Protein AF-A0A3M1BXE5-F1 (afdb_monomer_lite)

pLDDT: mean 77.47, std 13.31, range [38.62, 96.5]

Structure (mmCIF, N/CA/C/O backbone):
data_AF-A0A3M1BXE5-F1
#
_entry.id   AF-A0A3M1BXE5-F1
#
loop_
_atom_site.group_PDB
_atom_site.id
_atom_site.type_symbol
_atom_site.label_atom_id
_atom_site.label_alt_id
_atom_site.label_comp_id
_atom_site.label_asym_id
_atom_site.label_entity_id
_atom_site.label_seq_id
_atom_site.pdbx_PDB_ins_code
_atom_site.Cartn_x
_atom_site.Cartn_y
_atom_site.Cartn_z
_atom_site.occupancy
_atom_site.B_iso_or_equiv
_atom_site.auth_seq_id
_atom_site.auth_comp_id
_atom_site.auth_asym_id
_atom_site.auth_atom_id
_atom_site.pdbx_PDB_model_num
ATOM 1 N N . ASP A 1 1 ? -29.514 -6.311 46.540 1.00 38.62 1 ASP A N 1
ATOM 2 C CA . ASP A 1 1 ? -29.554 -7.140 47.756 1.00 38.62 1 ASP A CA 1
ATOM 3 C C . ASP A 1 1 ? -30.967 -7.609 48.001 1.00 38.62 1 ASP A C 1
ATOM 5 O O . ASP A 1 1 ? -31.861 -6.779 48.062 1.00 38.62 1 ASP A O 1
ATOM 9 N N . ILE A 1 2 ? -31.183 -8.923 48.039 1.00 48.19 2 ILE A N 1
ATOM 10 C CA . ILE A 1 2 ? -32.503 -9.509 48.293 1.00 48.19 2 ILE A CA 1
ATOM 11 C C . ILE A 1 2 ? -32.442 -10.139 49.680 1.00 48.19 2 ILE A C 1
ATOM 13 O O . ILE A 1 2 ? -31.689 -11.086 49.901 1.00 48.19 2 ILE A O 1
ATOM 17 N N . THR A 1 3 ? -33.202 -9.592 50.623 1.00 49.69 3 THR A N 1
ATOM 18 C CA . THR A 1 3 ? -33.371 -10.164 51.958 1.00 49.69 3 THR A CA 1
ATOM 19 C C . THR A 1 3 ? -34.705 -10.901 52.015 1.00 49.69 3 THR A C 1
ATOM 21 O O . THR A 1 3 ? -35.774 -10.320 51.823 1.00 49.69 3 THR A O 1
ATOM 24 N N . PHE A 1 4 ? -34.643 -12.211 52.248 1.00 56.62 4 PHE A N 1
ATOM 25 C CA . PHE A 1 4 ? -35.831 -13.046 52.405 1.00 56.62 4 PHE A CA 1
ATOM 26 C C . PHE A 1 4 ? -36.226 -13.122 53.888 1.00 56.62 4 PHE A C 1
ATOM 28 O O . PHE A 1 4 ? -35.345 -13.313 54.735 1.00 56.62 4 PHE A O 1
ATOM 35 N N . PRO A 1 5 ? -37.519 -12.992 54.233 1.00 57.44 5 PRO A N 1
ATOM 36 C CA . PRO A 1 5 ? -37.981 -13.224 55.596 1.00 57.44 5 PRO A CA 1
ATOM 37 C C . PRO A 1 5 ? -37.775 -14.695 55.983 1.00 57.44 5 PRO A C 1
ATOM 39 O O . PRO A 1 5 ? -37.997 -15.605 55.183 1.00 57.44 5 PRO A O 1
ATOM 42 N N . GLN A 1 6 ? -37.334 -14.942 57.219 1.00 59.75 6 GLN A N 1
ATOM 43 C CA . GLN A 1 6 ? -37.158 -16.304 57.724 1.00 59.75 6 GLN A CA 1
ATOM 44 C C . GLN A 1 6 ? -38.520 -16.919 58.070 1.00 59.75 6 GLN A C 1
ATOM 46 O O . GLN A 1 6 ? -39.334 -16.297 58.753 1.00 59.75 6 GLN A O 1
ATOM 51 N N . LEU A 1 7 ? -38.761 -18.150 57.610 1.00 63.16 7 LEU A N 1
ATOM 52 C CA . LEU A 1 7 ? -39.963 -18.913 57.952 1.00 63.16 7 LEU A CA 1
ATOM 53 C C . LEU A 1 7 ? -40.029 -19.135 59.469 1.00 63.16 7 LEU A C 1
ATOM 55 O O . LEU A 1 7 ? -39.045 -19.526 60.088 1.00 63.16 7 LEU A O 1
ATOM 59 N N . GLN A 1 8 ? -41.192 -18.926 60.084 1.00 61.81 8 GLN A N 1
ATOM 60 C CA . GLN A 1 8 ? -41.361 -19.227 61.508 1.00 61.81 8 GLN A CA 1
ATOM 61 C C . GLN A 1 8 ? -41.299 -20.748 61.739 1.00 61.81 8 GLN A C 1
ATOM 63 O O . GLN A 1 8 ? -41.830 -21.532 60.948 1.00 61.81 8 GLN A O 1
ATOM 68 N N . ARG A 1 9 ? -40.622 -21.179 62.811 1.00 57.25 9 ARG A N 1
ATOM 69 C CA . ARG A 1 9 ? -40.543 -22.599 63.195 1.00 57.25 9 ARG A CA 1
ATOM 70 C C . ARG A 1 9 ? -41.897 -23.095 63.683 1.00 57.25 9 ARG A C 1
ATOM 72 O O . ARG A 1 9 ? -42.518 -22.446 64.522 1.00 57.25 9 ARG A O 1
ATOM 79 N N . SER A 1 10 ? -42.322 -24.262 63.202 1.00 58.94 10 SER A N 1
ATOM 80 C CA . SER A 1 10 ? -43.494 -24.936 63.759 1.00 58.94 10 SER A CA 1
ATOM 81 C C . SER A 1 10 ? -43.138 -25.554 65.123 1.00 58.94 10 SER A C 1
ATOM 83 O O . SER A 1 10 ? -42.015 -26.043 65.275 1.00 58.94 10 SER A O 1
ATOM 85 N N . PRO A 1 11 ? -44.048 -25.576 66.118 1.00 56.00 11 PRO A N 1
ATOM 86 C CA . PRO A 1 11 ? -43.753 -26.053 67.477 1.00 56.00 11 PRO A CA 1
ATOM 87 C C . PRO A 1 11 ? -43.321 -27.526 67.593 1.00 56.00 11 PRO A C 1
ATOM 89 O O . PRO A 1 11 ? -42.845 -27.928 68.650 1.00 56.00 11 PRO A O 1
ATOM 92 N N . SER A 1 12 ? -43.502 -28.337 66.546 1.00 59.59 12 SER A N 1
ATOM 93 C CA . SER A 1 12 ? -43.270 -29.790 66.553 1.00 59.59 12 SER A CA 1
ATOM 94 C C . SER A 1 12 ? -42.260 -30.271 65.502 1.00 59.59 12 SER A C 1
ATOM 96 O O . SER A 1 12 ? -42.309 -31.431 65.107 1.00 59.59 12 SER A O 1
ATOM 98 N N . GLU A 1 13 ? -41.396 -29.391 64.999 1.00 58.81 13 GLU A N 1
ATOM 99 C CA . GLU A 1 13 ? -40.484 -29.688 63.888 1.00 58.81 13 GLU A CA 1
ATOM 100 C C . GLU A 1 13 ? -39.034 -29.824 64.365 1.00 58.81 13 GLU A C 1
ATOM 102 O O . GLU A 1 13 ? -38.542 -29.019 65.162 1.00 58.81 13 GLU A O 1
ATOM 107 N N . THR A 1 14 ? -38.338 -30.845 63.867 1.00 68.25 14 THR A N 1
ATOM 108 C CA . THR A 1 14 ? -36.921 -31.065 64.170 1.00 68.25 14 THR A CA 1
ATOM 109 C C . THR A 1 14 ? -36.062 -30.057 63.397 1.00 68.25 14 THR A C 1
ATOM 111 O O . THR A 1 14 ? -36.411 -29.645 62.293 1.00 68.25 14 THR A O 1
ATOM 114 N N . GLU A 1 15 ? -34.894 -29.685 63.929 1.00 63.69 15 GLU A N 1
ATOM 115 C CA . GLU A 1 15 ? -33.960 -28.736 63.290 1.00 63.69 15 GLU A CA 1
ATOM 116 C C . GLU A 1 15 ? -33.666 -29.068 61.812 1.00 63.69 15 GLU A C 1
ATOM 118 O O . GLU A 1 15 ? -33.583 -28.172 60.974 1.00 63.69 15 GLU A O 1
ATOM 123 N N . ALA A 1 16 ? -33.551 -30.359 61.484 1.00 67.56 16 ALA A N 1
ATOM 124 C CA . ALA A 1 16 ? -33.292 -30.835 60.127 1.00 67.56 16 ALA A CA 1
ATOM 125 C C . ALA A 1 16 ? -34.489 -30.637 59.176 1.00 67.56 16 ALA A C 1
ATOM 127 O O . ALA A 1 16 ? -34.307 -30.186 58.047 1.00 67.56 16 ALA A O 1
ATOM 128 N N . GLU A 1 17 ? -35.711 -30.904 59.643 1.00 70.25 17 GLU A N 1
ATOM 129 C CA . GLU A 1 17 ? -36.947 -30.761 58.856 1.00 70.25 17 GLU A CA 1
ATOM 130 C C . GLU A 1 17 ? -37.223 -29.287 58.525 1.00 70.25 17 GLU A C 1
ATOM 132 O O . GLU A 1 17 ? -37.559 -28.944 57.389 1.00 70.25 17 GLU A O 1
ATOM 137 N N . TYR A 1 18 ? -36.944 -28.396 59.481 1.00 66.44 18 TYR A N 1
ATOM 138 C CA . TYR A 1 18 ? -37.031 -26.952 59.283 1.00 66.44 18 TYR A CA 1
ATOM 139 C C . TYR A 1 18 ? -36.067 -26.454 58.194 1.00 66.44 18 TYR A C 1
ATOM 141 O O . TYR A 1 18 ? -36.447 -25.641 57.346 1.00 66.44 18 TYR A O 1
ATOM 149 N N . GLN A 1 19 ? -34.824 -26.947 58.184 1.00 71.50 19 GLN A N 1
ATOM 150 C CA . GLN A 1 19 ? -33.834 -26.560 57.175 1.00 71.50 19 GLN A CA 1
ATOM 151 C C . GLN A 1 19 ? -34.195 -27.076 55.780 1.00 71.50 19 GLN A C 1
ATOM 153 O O . GLN A 1 19 ? -33.999 -26.359 54.796 1.00 71.50 19 GLN A O 1
ATOM 158 N N . GLU A 1 20 ? -34.751 -28.283 55.673 1.00 77.25 20 GLU A N 1
ATOM 159 C CA . GLU A 1 20 ? -35.237 -28.808 54.396 1.00 77.25 20 GLU A CA 1
ATOM 160 C C . GLU A 1 20 ? -36.439 -28.022 53.870 1.00 77.25 20 GLU A C 1
ATOM 162 O O . GLU A 1 20 ? -36.460 -27.669 52.687 1.00 77.25 20 GLU A O 1
ATOM 167 N N . ARG A 1 21 ? -37.40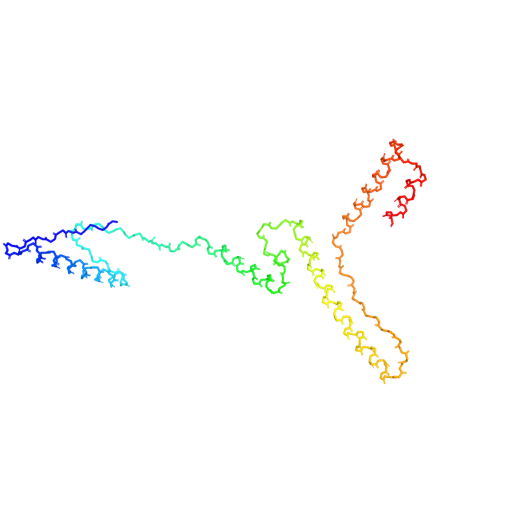3 -27.667 54.733 1.00 75.31 21 ARG A N 1
ATOM 168 C CA . ARG A 1 21 ? -38.543 -26.827 54.337 1.00 75.31 21 ARG A CA 1
ATOM 169 C C . ARG A 1 21 ? -38.094 -25.439 53.897 1.00 75.31 21 ARG A C 1
ATOM 171 O O . ARG A 1 21 ? -38.568 -24.942 52.880 1.00 75.31 21 ARG A O 1
ATOM 178 N N . ALA A 1 22 ? -37.161 -24.830 54.626 1.00 72.25 22 ALA A N 1
ATOM 179 C CA . ALA A 1 22 ? -36.620 -23.525 54.267 1.00 72.25 22 ALA A CA 1
ATOM 180 C C . ALA A 1 22 ? -35.880 -23.557 52.923 1.00 72.25 22 ALA A C 1
ATOM 182 O O . ALA A 1 22 ? -36.054 -22.653 52.109 1.00 72.25 22 ALA A O 1
ATOM 183 N N . ARG A 1 23 ? -35.106 -24.616 52.649 1.00 76.12 23 ARG A N 1
ATOM 184 C CA . ARG A 1 23 ? -34.431 -24.790 51.353 1.00 76.12 23 ARG A CA 1
ATOM 185 C C . ARG A 1 23 ? -35.414 -24.987 50.205 1.00 76.12 23 ARG A C 1
ATOM 187 O O . ARG A 1 23 ? -35.229 -24.356 49.170 1.00 76.12 23 ARG A O 1
ATOM 194 N N . LYS A 1 24 ? -36.448 -25.813 50.389 1.00 79.31 24 LYS A N 1
ATOM 195 C CA . LYS A 1 24 ? -37.495 -26.014 49.374 1.00 79.31 24 LYS A CA 1
ATOM 196 C C . LYS A 1 24 ? -38.246 -24.719 49.083 1.00 79.31 24 LYS A C 1
ATOM 198 O O . LYS A 1 24 ? -38.324 -24.318 47.935 1.00 79.31 24 LYS A O 1
ATOM 203 N N . PHE A 1 25 ? -38.659 -23.995 50.121 1.00 76.06 25 PHE A N 1
ATOM 204 C CA . PHE A 1 25 ? -39.326 -22.704 49.965 1.00 76.06 25 PHE A CA 1
ATOM 205 C C . PHE A 1 25 ? -38.469 -21.674 49.212 1.00 76.06 25 PHE A C 1
ATOM 207 O O . PHE A 1 25 ? -38.981 -20.959 48.355 1.00 76.06 25 PHE A O 1
ATOM 214 N N . LEU A 1 26 ? -37.161 -21.610 49.490 1.00 75.69 26 LEU A N 1
ATOM 215 C CA . LEU A 1 26 ? -36.244 -20.731 48.757 1.00 75.69 26 LEU A CA 1
ATOM 216 C C . LEU A 1 26 ? -36.072 -21.152 47.291 1.00 75.69 26 LEU A C 1
ATOM 218 O O . LEU A 1 26 ? -35.970 -20.281 46.432 1.00 75.69 26 LEU A O 1
ATOM 222 N N . GLN A 1 27 ? -36.042 -22.456 47.000 1.00 78.69 27 GLN A N 1
ATOM 223 C CA . GLN A 1 27 ? -35.976 -22.967 45.627 1.00 78.69 27 GLN A CA 1
ATOM 224 C C . GLN A 1 27 ? -37.254 -22.660 44.847 1.00 78.69 27 GLN A C 1
ATOM 226 O O . GLN A 1 27 ? -37.162 -22.115 43.749 1.00 78.69 27 GLN A O 1
ATOM 231 N N . ASP A 1 28 ? -38.418 -22.925 45.439 1.00 79.19 28 ASP A N 1
ATOM 232 C CA . ASP A 1 28 ? -39.721 -22.655 44.827 1.00 79.19 28 ASP A CA 1
ATOM 233 C C . ASP A 1 28 ? -39.890 -21.149 44.575 1.00 79.19 28 ASP A C 1
ATOM 235 O O . ASP A 1 28 ? -40.204 -20.728 43.466 1.00 79.19 28 ASP A O 1
ATOM 239 N N . THR A 1 29 ? -39.534 -20.313 45.558 1.00 72.19 29 THR A N 1
ATOM 240 C CA . THR A 1 29 ? -39.573 -18.849 45.414 1.00 72.19 29 THR A CA 1
ATOM 241 C C . THR A 1 29 ? -38.598 -18.353 44.341 1.00 72.19 29 THR A C 1
ATOM 243 O O . THR A 1 29 ? -38.924 -17.445 43.580 1.00 72.19 29 THR A O 1
ATOM 246 N N . ALA A 1 30 ? -37.392 -18.925 44.248 1.00 71.94 30 ALA A N 1
ATOM 247 C CA . ALA A 1 30 ? -36.431 -18.558 43.207 1.00 71.94 30 ALA A CA 1
ATOM 248 C C . ALA A 1 30 ? -36.933 -18.940 41.806 1.00 71.94 30 ALA A C 1
ATOM 250 O O . ALA A 1 30 ? -36.728 -18.181 40.856 1.00 71.94 30 ALA A O 1
ATOM 251 N N . GLN A 1 31 ? -37.607 -20.085 41.686 1.00 77.56 31 GLN A N 1
ATOM 252 C CA . GLN A 1 31 ? -38.205 -20.535 40.436 1.00 77.56 31 GLN A CA 1
ATOM 253 C C . GLN A 1 31 ? -39.399 -19.658 40.034 1.00 77.56 31 GLN A C 1
ATOM 255 O O . GLN A 1 31 ? -39.444 -19.186 38.897 1.00 77.56 31 GLN A O 1
ATOM 260 N N . ASP A 1 32 ? -40.282 -19.327 40.977 1.00 72.44 32 ASP A N 1
ATOM 261 C CA . ASP A 1 32 ? -41.396 -18.402 40.755 1.00 72.44 32 ASP A CA 1
ATOM 262 C C . ASP A 1 32 ? -40.900 -17.008 40.346 1.00 72.44 32 ASP A C 1
ATOM 264 O O . ASP A 1 32 ? -41.451 -16.387 39.437 1.00 72.44 32 ASP A O 1
ATOM 268 N N . ILE A 1 33 ? -39.836 -16.498 40.972 1.00 70.75 33 ILE A N 1
ATOM 269 C CA . ILE A 1 33 ? -39.234 -15.211 40.598 1.00 70.75 33 ILE A CA 1
ATOM 270 C C . ILE A 1 33 ? -38.628 -15.285 39.190 1.00 70.75 33 ILE A C 1
ATOM 272 O O . ILE A 1 33 ? -38.852 -14.375 38.394 1.00 70.75 33 ILE A O 1
ATOM 276 N N . ALA A 1 34 ? -37.897 -16.350 38.847 1.00 70.25 34 ALA A N 1
ATOM 277 C CA . ALA A 1 34 ? -37.303 -16.510 37.519 1.00 70.25 34 ALA A CA 1
ATOM 278 C C . ALA A 1 34 ? -38.369 -16.557 36.409 1.00 70.25 34 ALA A C 1
ATOM 280 O O . ALA A 1 34 ? -38.227 -15.898 35.375 1.00 70.25 34 ALA A O 1
ATOM 281 N N . GLU A 1 35 ? -39.467 -17.280 36.639 1.00 70.62 35 GLU A N 1
ATOM 282 C CA . GLU A 1 35 ? -40.581 -17.350 35.693 1.00 70.62 35 GLU A CA 1
ATOM 283 C C . GLU A 1 35 ? -41.348 -16.027 35.596 1.00 70.62 35 GLU A C 1
ATOM 285 O O . GLU A 1 35 ? -41.722 -15.610 34.497 1.00 70.62 35 GLU A O 1
ATOM 290 N N . ASN A 1 36 ? -41.568 -15.334 36.713 1.00 64.38 36 ASN A N 1
ATOM 291 C CA . ASN A 1 36 ? -42.367 -14.110 36.733 1.00 64.38 36 ASN A CA 1
ATOM 292 C C . ASN A 1 36 ? -41.582 -12.865 36.271 1.00 64.38 36 ASN A C 1
ATOM 294 O O . ASN A 1 36 ? -42.164 -12.001 35.611 1.00 64.38 36 ASN A O 1
ATOM 298 N N . ILE A 1 37 ? -40.253 -12.822 36.461 1.00 66.12 37 ILE A N 1
ATOM 299 C CA . ILE A 1 37 ? -39.372 -11.802 35.855 1.00 66.12 37 ILE A CA 1
ATOM 300 C C . ILE A 1 37 ? -39.516 -11.802 34.329 1.00 66.12 37 ILE A C 1
ATOM 302 O O . ILE A 1 37 ? -39.622 -10.735 33.726 1.00 66.12 37 ILE A O 1
ATOM 306 N N . SER A 1 38 ? -39.600 -12.981 33.698 1.00 61.50 38 SER A N 1
ATOM 307 C CA . SER A 1 38 ? -39.799 -13.084 32.242 1.00 61.50 38 SER A CA 1
ATOM 308 C C . SER A 1 38 ? -41.157 -12.541 31.767 1.00 61.50 38 SER A C 1
ATOM 310 O O . SER A 1 38 ? -41.301 -12.149 30.611 1.00 61.50 38 SER A O 1
ATOM 312 N N . LYS A 1 39 ? -42.144 -12.477 32.672 1.00 64.44 39 LYS A N 1
ATOM 313 C CA . LYS A 1 39 ? -43.512 -11.992 32.427 1.00 64.44 39 LYS A CA 1
ATOM 314 C C . LYS A 1 39 ? -43.717 -10.534 32.866 1.00 64.44 39 LYS A C 1
ATOM 316 O O . LYS A 1 39 ? -44.824 -10.019 32.738 1.00 64.44 39 LYS A O 1
ATOM 321 N N . GLY A 1 40 ? -42.677 -9.870 33.381 1.00 53.94 40 GLY A N 1
ATOM 322 C CA . GLY A 1 40 ? -42.733 -8.472 33.824 1.00 53.94 40 GLY A CA 1
ATOM 323 C C . GLY A 1 40 ? -43.509 -8.237 35.125 1.00 53.94 40 GLY A C 1
ATOM 324 O O . GLY A 1 40 ? -43.821 -7.093 35.446 1.00 53.94 40 GLY A O 1
ATOM 325 N N . VAL A 1 41 ? -43.824 -9.293 35.881 1.00 58.72 41 VAL A N 1
ATOM 326 C CA . VAL A 1 41 ? -44.513 -9.204 37.176 1.00 58.72 41 VAL A CA 1
ATOM 327 C C . VAL A 1 41 ? -43.548 -9.692 38.245 1.00 58.72 41 VAL A C 1
ATOM 329 O O . VAL A 1 41 ? -43.065 -10.812 38.166 1.00 58.72 41 VAL A O 1
ATOM 332 N N . LEU A 1 42 ? -43.249 -8.876 39.253 1.00 60.84 42 LEU A N 1
ATOM 333 C CA . LEU A 1 42 ? -42.401 -9.297 40.365 1.00 60.84 42 LEU A CA 1
ATOM 334 C C . LEU A 1 42 ? -43.243 -9.366 41.636 1.00 60.84 42 LEU A C 1
ATOM 336 O O . LEU A 1 42 ? -43.641 -8.344 42.190 1.00 60.84 42 LEU A O 1
ATOM 340 N N . LEU A 1 43 ? -43.538 -10.589 42.073 1.00 59.28 43 LEU A N 1
ATOM 341 C CA . LEU A 1 43 ? -44.194 -10.848 43.349 1.00 59.28 43 LEU A CA 1
ATOM 342 C C . LEU A 1 43 ? -43.125 -10.792 44.443 1.00 59.28 43 LEU A C 1
ATOM 344 O O . LEU A 1 43 ? -42.184 -11.583 44.433 1.00 59.28 43 LEU A O 1
ATOM 348 N N . HIS A 1 44 ? -43.248 -9.841 45.364 1.00 57.34 44 HIS A N 1
ATOM 349 C CA . HIS A 1 44 ? -42.380 -9.742 46.534 1.00 57.34 44 HIS A CA 1
ATOM 350 C C . HIS A 1 44 ? -43.201 -9.948 47.809 1.00 57.34 44 HIS A C 1
ATOM 352 O O . HIS A 1 44 ? -44.379 -9.597 47.868 1.00 57.34 44 HIS A O 1
ATOM 358 N N . PHE A 1 45 ? -42.578 -10.516 48.841 1.00 57.84 45 PHE A N 1
ATOM 359 C CA . PHE A 1 45 ? -43.200 -10.614 50.158 1.00 57.84 45 PHE A CA 1
ATOM 360 C C . PHE A 1 45 ? -43.256 -9.234 50.833 1.00 57.84 45 PHE A C 1
ATOM 362 O O . PHE A 1 45 ? -42.4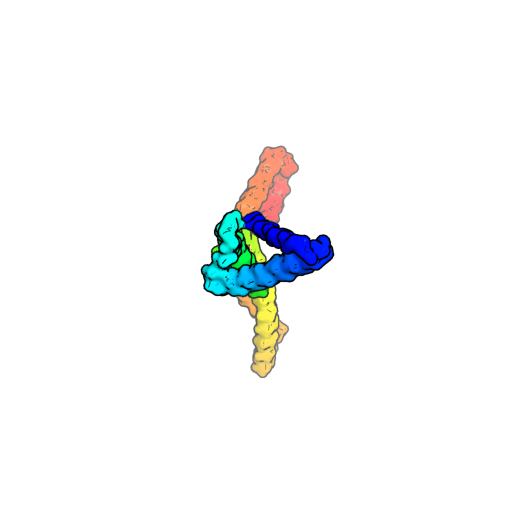66 -8.330 50.533 1.00 57.84 45 PHE A O 1
ATOM 369 N N . GLU A 1 46 ? -44.213 -9.064 51.745 1.00 47.81 46 GLU A N 1
ATOM 370 C CA . GLU A 1 46 ? -44.364 -7.851 52.547 1.00 47.81 46 GLU A CA 1
ATOM 371 C C . GLU A 1 46 ? -43.107 -7.667 53.425 1.00 47.81 46 GLU A C 1
ATOM 373 O O . GLU A 1 46 ? -42.795 -8.510 54.264 1.00 47.81 46 GLU A O 1
ATOM 378 N N . GLY A 1 47 ? -42.331 -6.604 53.168 1.00 53.03 47 GLY A N 1
ATOM 379 C CA . GLY A 1 47 ? -41.044 -6.327 53.828 1.00 53.03 47 GLY A CA 1
ATOM 380 C C . GLY A 1 47 ? -39.789 -6.500 52.958 1.00 53.03 47 GLY A C 1
ATOM 381 O O . GLY A 1 47 ? -38.704 -6.107 53.388 1.00 53.03 47 GLY A O 1
ATOM 382 N N . THR A 1 48 ? -39.903 -7.024 51.733 1.00 56.06 48 THR A N 1
ATOM 383 C CA . THR A 1 48 ? -38.769 -7.127 50.797 1.00 56.06 48 THR A CA 1
ATOM 384 C C . THR A 1 48 ? -38.683 -5.878 49.913 1.00 56.06 48 THR A C 1
ATOM 386 O O . THR A 1 48 ? -39.606 -5.582 49.158 1.00 56.06 48 THR A O 1
ATOM 389 N N . GLN A 1 49 ? -37.566 -5.144 49.982 1.00 48.34 49 GLN A N 1
ATOM 390 C CA . GLN A 1 49 ? -37.254 -4.079 49.023 1.00 48.34 49 GLN A CA 1
ATOM 391 C C . GLN A 1 49 ? -36.663 -4.696 47.757 1.00 48.34 49 GLN A C 1
ATOM 393 O O . GLN A 1 49 ? -35.639 -5.376 47.814 1.00 48.34 49 GLN A O 1
ATOM 398 N N . VAL A 1 50 ? -37.303 -4.453 46.615 1.00 55.38 50 VAL A N 1
ATOM 399 C C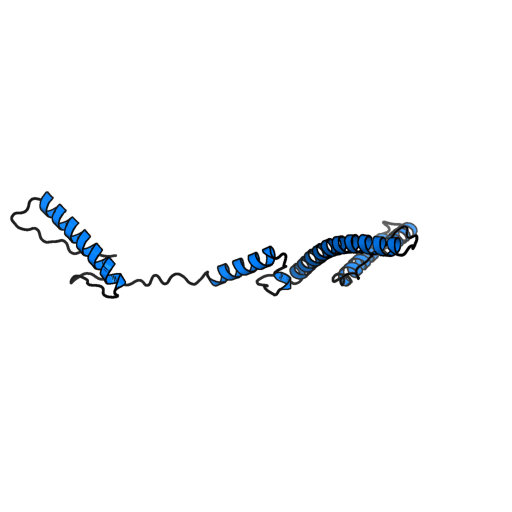A . VAL A 1 50 ? -36.805 -4.905 45.315 1.00 55.38 50 VAL A CA 1
ATOM 400 C C . VAL A 1 50 ? -36.464 -3.686 44.475 1.00 55.38 50 VAL A C 1
ATOM 402 O O . VAL A 1 50 ? -37.338 -2.920 44.082 1.00 55.38 50 VAL A O 1
ATOM 405 N N . GLU A 1 51 ? -35.173 -3.503 44.221 1.00 54.22 51 GLU A N 1
ATOM 406 C CA . GLU A 1 51 ? -34.652 -2.443 43.365 1.00 54.22 51 GLU A CA 1
ATOM 407 C C . GLU A 1 51 ? -34.347 -3.041 41.985 1.00 54.22 51 GLU A C 1
ATOM 409 O O . GLU A 1 51 ? -33.427 -3.851 41.831 1.00 54.22 51 GLU A O 1
ATOM 414 N N . PHE A 1 52 ? -35.149 -2.684 40.977 1.00 55.75 52 PHE A N 1
ATOM 415 C CA . PHE A 1 52 ? -34.905 -3.093 39.595 1.00 55.75 52 PHE A CA 1
ATOM 416 C C . PHE A 1 52 ? -33.757 -2.256 39.030 1.00 55.75 52 PHE A C 1
ATOM 418 O O . PHE A 1 52 ? -33.950 -1.131 38.573 1.00 55.75 52 PHE A O 1
ATOM 425 N N . LYS A 1 53 ? -32.536 -2.790 39.081 1.00 58.78 53 LYS A N 1
ATOM 426 C CA . LYS A 1 53 ? -31.422 -2.227 38.320 1.00 58.78 53 LYS A CA 1
ATOM 427 C C . LYS A 1 53 ? -31.562 -2.710 36.885 1.00 58.78 53 LYS A C 1
ATOM 429 O O . LYS A 1 53 ? -31.236 -3.860 36.599 1.00 58.78 53 LYS A O 1
ATOM 434 N N . GLU A 1 54 ? -32.049 -1.843 35.997 1.00 51.69 54 GLU A N 1
ATOM 435 C CA . GLU A 1 54 ? -31.888 -2.053 34.559 1.00 51.69 54 GLU A CA 1
ATOM 436 C C . GLU A 1 54 ? -30.397 -2.225 34.278 1.00 51.69 54 GLU A C 1
ATOM 438 O O . GLU A 1 54 ? -29.6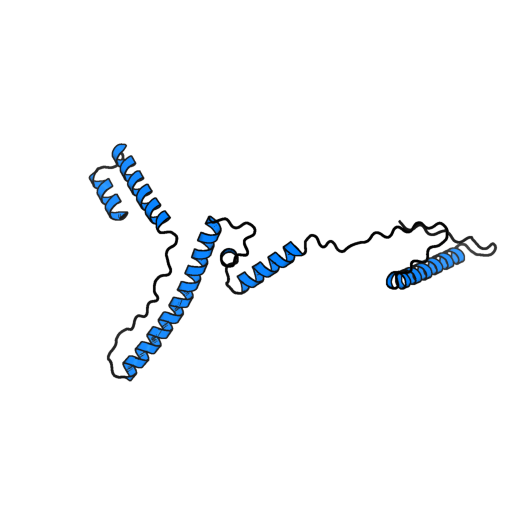26 -1.265 34.234 1.00 51.69 54 GLU A O 1
ATOM 443 N N . VAL A 1 55 ? -29.978 -3.468 34.062 1.00 55.41 55 VAL A N 1
ATOM 444 C CA . VAL A 1 55 ? -28.743 -3.748 33.343 1.00 55.41 55 VAL A CA 1
ATOM 445 C C . VAL A 1 55 ? -29.075 -3.503 31.877 1.00 55.41 55 VAL A C 1
ATOM 447 O O . VAL A 1 55 ? -29.277 -4.436 31.103 1.00 55.41 55 VAL A O 1
ATOM 450 N N . SER A 1 56 ? -29.226 -2.232 31.496 1.00 56.97 56 SER A N 1
ATOM 451 C CA . SER A 1 56 ? -29.188 -1.883 30.082 1.00 56.97 56 SER A CA 1
ATOM 452 C C . SER A 1 56 ? -27.830 -2.366 29.580 1.00 56.97 56 SER A C 1
ATOM 454 O O . SER A 1 56 ? -26.785 -1.968 30.099 1.00 56.97 56 SER A O 1
ATOM 456 N N . ALA A 1 57 ? -27.837 -3.331 28.657 1.00 60.16 57 ALA A N 1
ATOM 457 C CA . ALA A 1 57 ? -26.617 -3.799 28.020 1.00 60.16 57 ALA A CA 1
ATOM 458 C C . ALA A 1 57 ? -25.892 -2.555 27.503 1.00 60.16 57 ALA A C 1
ATOM 460 O O . ALA A 1 57 ? -26.459 -1.792 26.720 1.00 60.16 57 ALA A O 1
ATOM 461 N N . SER A 1 58 ? -24.698 -2.295 28.029 1.00 60.03 58 SER A N 1
ATOM 462 C CA . SER A 1 58 ? -23.948 -1.070 27.782 1.00 60.03 58 SER A CA 1
ATOM 463 C C . SER A 1 58 ? -23.743 -0.888 26.277 1.00 60.03 58 SER A C 1
ATOM 465 O O . SER A 1 58 ? -22.861 -1.504 25.687 1.00 60.03 58 SER A O 1
ATOM 467 N N . ALA A 1 59 ? -24.570 -0.055 25.643 1.00 60.16 59 ALA A N 1
ATOM 468 C CA . ALA A 1 59 ? -24.464 0.256 24.218 1.00 60.16 59 ALA A CA 1
ATOM 469 C C . ALA A 1 59 ? -23.244 1.146 23.901 1.00 60.16 59 ALA A C 1
ATOM 471 O O . ALA A 1 59 ? -22.899 1.336 22.736 1.00 60.16 59 ALA A O 1
ATOM 472 N N . GLY A 1 60 ? -22.572 1.679 24.929 1.00 65.06 60 GLY A N 1
ATOM 473 C CA . GLY A 1 60 ? -21.263 2.313 24.790 1.00 65.06 60 GLY A CA 1
ATOM 474 C C . GLY A 1 60 ? -20.216 1.254 24.451 1.00 65.06 60 GLY A C 1
ATOM 475 O O . GLY A 1 60 ? -19.978 0.359 25.256 1.00 65.06 60 GLY A O 1
ATOM 476 N N . GLY A 1 61 ? -19.636 1.319 23.254 1.00 74.44 61 GLY A N 1
ATOM 477 C CA . GLY A 1 61 ? -18.720 0.302 22.728 1.00 74.44 61 GLY A CA 1
ATOM 478 C C . GLY A 1 61 ? -19.173 -0.309 21.399 1.00 74.44 61 GLY A C 1
ATOM 479 O O . GLY A 1 61 ? -18.351 -0.825 20.644 1.00 74.44 61 GLY A O 1
ATOM 480 N N . LEU A 1 62 ? -20.475 -0.268 21.080 1.00 79.81 62 LEU A N 1
ATOM 481 C CA . LEU A 1 62 ? -20.982 -0.891 19.852 1.00 79.81 62 LEU A CA 1
ATOM 482 C C . LEU A 1 62 ? -20.489 -0.158 18.596 1.00 79.81 62 LEU A C 1
ATOM 484 O O . LEU A 1 62 ? -20.193 -0.797 17.588 1.00 79.81 62 LEU A O 1
ATOM 488 N N . LYS A 1 63 ? -20.372 1.174 18.665 1.00 80.31 63 LYS A N 1
ATOM 489 C CA . LYS A 1 63 ? -19.876 1.996 17.556 1.00 80.31 63 LYS A CA 1
ATOM 490 C C . LYS A 1 63 ? -18.423 1.639 17.231 1.00 80.31 63 LYS A C 1
ATOM 492 O O . LYS A 1 63 ? -18.097 1.421 16.071 1.00 80.31 63 LYS A O 1
ATOM 497 N N . GLU A 1 64 ? -17.586 1.507 18.253 1.00 83.56 64 GLU A N 1
ATOM 498 C CA . GLU A 1 64 ? -16.167 1.175 18.134 1.00 83.56 64 GLU A CA 1
ATOM 499 C C . GLU A 1 64 ? -15.967 -0.235 17.555 1.00 83.56 64 GLU A C 1
ATOM 501 O O . GLU A 1 64 ? -15.105 -0.461 16.698 1.00 83.56 64 GLU A O 1
ATOM 506 N N . VAL A 1 65 ? -16.801 -1.191 17.979 1.00 84.12 65 VAL A N 1
ATOM 507 C CA . VAL A 1 65 ? -16.798 -2.557 17.435 1.00 84.12 65 VAL A CA 1
ATOM 508 C C . VAL A 1 65 ? -17.199 -2.557 15.959 1.00 84.12 65 VAL A C 1
ATOM 510 O O . VAL A 1 65 ? -16.505 -3.165 15.145 1.00 84.12 65 VAL A O 1
ATOM 513 N N . LEU A 1 66 ? -18.270 -1.849 15.593 1.00 85.44 66 LEU A N 1
ATOM 514 C CA . LEU A 1 66 ? -18.717 -1.750 14.200 1.00 85.44 66 LEU A CA 1
ATOM 515 C C . LEU A 1 66 ? -17.653 -1.101 13.306 1.00 85.44 66 LEU A C 1
ATOM 517 O O . LEU A 1 66 ? -17.321 -1.657 12.263 1.00 85.44 66 LEU A O 1
ATOM 521 N N . GLN A 1 67 ? -17.041 -0.005 13.754 1.00 83.81 67 GLN A N 1
ATOM 522 C CA . GLN A 1 67 ? -15.955 0.665 13.029 1.00 83.81 67 GLN A CA 1
ATOM 523 C C . GLN A 1 67 ? -14.740 -0.247 12.819 1.00 83.81 67 GLN A C 1
ATOM 525 O O . GLN A 1 67 ? -14.111 -0.230 11.760 1.00 83.81 67 GLN A O 1
ATOM 530 N N . THR A 1 68 ? -14.417 -1.080 13.810 1.00 85.56 68 THR A N 1
ATOM 531 C CA . THR A 1 68 ? -13.324 -2.054 13.699 1.00 85.56 68 THR A CA 1
ATOM 532 C C . THR A 1 68 ? -13.645 -3.135 12.666 1.00 85.56 68 THR A C 1
ATOM 534 O O . THR A 1 68 ? -12.793 -3.479 11.845 1.00 85.56 68 THR A O 1
ATOM 537 N N . ILE A 1 69 ? -14.881 -3.639 12.663 1.00 87.12 69 ILE A N 1
ATOM 538 C CA . ILE A 1 69 ? -15.340 -4.643 11.695 1.00 87.12 69 ILE A CA 1
ATOM 539 C C . ILE A 1 69 ? -15.322 -4.072 10.274 1.00 87.12 69 ILE A C 1
ATOM 541 O O . ILE A 1 69 ? -14.832 -4.733 9.359 1.00 87.12 69 ILE A O 1
ATOM 545 N N . GLU A 1 70 ? -15.804 -2.844 10.084 1.00 84.62 70 GLU A N 1
ATOM 546 C CA . GLU A 1 70 ? -15.765 -2.152 8.790 1.00 84.62 70 GLU A CA 1
ATOM 547 C C . GLU A 1 70 ? -14.328 -2.012 8.278 1.00 84.62 70 GLU A C 1
ATOM 549 O O . GLU A 1 70 ? -14.042 -2.337 7.123 1.00 84.62 70 GLU A O 1
ATOM 554 N N . LYS A 1 71 ? -13.398 -1.617 9.155 1.00 84.31 71 LYS A N 1
ATOM 555 C CA . LYS A 1 71 ? -11.976 -1.514 8.817 1.00 84.31 71 LYS A CA 1
ATOM 556 C C . LYS A 1 71 ? -11.399 -2.857 8.362 1.00 84.31 71 LYS A C 1
ATOM 558 O O . LYS A 1 71 ? -10.758 -2.915 7.314 1.00 84.31 71 LYS A O 1
ATOM 563 N N . TRP A 1 72 ? -11.652 -3.934 9.103 1.00 87.31 72 TRP A N 1
ATOM 564 C CA . TRP A 1 72 ? -11.168 -5.271 8.745 1.00 87.31 72 TRP A CA 1
ATOM 565 C C . TRP A 1 72 ? -11.774 -5.797 7.449 1.00 87.31 72 TRP A C 1
ATOM 567 O O . TRP A 1 72 ? -11.074 -6.434 6.664 1.00 87.31 72 TRP A O 1
ATOM 577 N N . LEU A 1 73 ? -13.054 -5.522 7.200 1.00 88.81 73 LEU A N 1
ATOM 578 C CA . LEU A 1 73 ? -13.715 -5.910 5.958 1.00 88.81 73 LEU A CA 1
ATOM 579 C C . LEU A 1 73 ? -13.039 -5.250 4.746 1.00 88.81 73 LEU A C 1
ATOM 581 O O . LEU A 1 73 ? -12.760 -5.915 3.748 1.00 88.81 73 LEU A O 1
ATOM 585 N N . ILE A 1 74 ? -12.737 -3.956 4.853 1.00 86.12 74 ILE A N 1
ATOM 586 C CA . ILE A 1 74 ? -12.073 -3.182 3.800 1.00 86.12 74 ILE A CA 1
ATOM 587 C C . ILE A 1 74 ? -10.645 -3.673 3.572 1.00 86.12 74 ILE A C 1
ATOM 589 O O . ILE A 1 74 ? -10.264 -3.933 2.430 1.00 86.12 74 ILE A O 1
ATOM 593 N N . GLU A 1 75 ? -9.868 -3.829 4.644 1.00 84.69 75 GLU A N 1
ATOM 594 C CA . GLU A 1 75 ? -8.490 -4.325 4.563 1.00 84.69 75 GLU A CA 1
ATOM 595 C C . GLU A 1 75 ? -8.450 -5.750 3.989 1.00 84.69 75 GLU A C 1
ATOM 597 O O . GLU A 1 75 ? -7.613 -6.060 3.139 1.00 84.69 75 GLU A O 1
ATOM 602 N N . GLY A 1 76 ? -9.412 -6.599 4.367 1.00 86.56 76 GLY A N 1
ATOM 603 C CA . GLY A 1 76 ? -9.585 -7.945 3.818 1.00 86.56 76 GLY A CA 1
ATOM 604 C C . GLY A 1 76 ? -9.881 -7.951 2.316 1.00 86.56 76 GLY A C 1
ATOM 605 O O . GLY A 1 76 ? -9.384 -8.811 1.587 1.00 86.56 76 GLY A O 1
ATOM 606 N N . ALA A 1 77 ? -10.608 -6.949 1.819 1.00 86.94 77 ALA A N 1
ATOM 607 C CA . ALA A 1 77 ? -10.851 -6.743 0.392 1.00 86.94 77 ALA A CA 1
ATOM 608 C C . ALA A 1 77 ? -9.652 -6.123 -0.357 1.00 86.94 77 ALA A C 1
ATOM 610 O O . ALA A 1 77 ? -9.788 -5.748 -1.523 1.00 86.94 77 ALA A O 1
ATOM 611 N N . LYS A 1 78 ? -8.480 -6.005 0.288 1.00 83.75 78 LYS A N 1
ATOM 612 C CA . LYS A 1 78 ? -7.300 -5.269 -0.208 1.00 83.75 78 LYS A CA 1
ATOM 613 C C . LYS A 1 78 ? -7.586 -3.786 -0.481 1.00 83.75 78 LYS A C 1
ATOM 615 O O . LYS A 1 78 ? -6.860 -3.137 -1.232 1.00 83.75 78 LYS A O 1
ATOM 620 N N . GLY A 1 79 ? -8.652 -3.256 0.112 1.00 83.00 79 GLY A N 1
ATOM 621 C CA . GLY A 1 79 ? -8.935 -1.833 0.144 1.00 83.00 79 GLY A CA 1
ATOM 622 C C . GLY A 1 79 ? -8.125 -1.159 1.243 1.00 83.00 79 GLY A C 1
ATOM 623 O O . GLY A 1 79 ? -7.742 -1.785 2.228 1.00 83.00 79 GLY A O 1
ATOM 624 N N . GLN A 1 80 ? -7.880 0.137 1.081 1.00 83.38 80 GLN A N 1
ATOM 625 C CA . GLN A 1 80 ? -7.195 0.937 2.087 1.00 83.38 80 GLN A CA 1
ATOM 626 C C . GLN A 1 80 ? -8.212 1.867 2.768 1.00 83.38 80 GLN A C 1
ATOM 628 O O . GLN A 1 80 ? -8.700 2.792 2.115 1.00 83.38 80 GLN A O 1
ATOM 633 N N . PRO A 1 81 ? -8.536 1.675 4.063 1.00 81.12 81 PRO A N 1
ATOM 634 C CA . PRO A 1 81 ? -9.573 2.444 4.764 1.00 81.12 81 PRO A CA 1
ATOM 635 C C . PRO A 1 81 ? -9.358 3.962 4.720 1.00 81.12 81 PRO A C 1
ATOM 637 O O . PRO A 1 81 ? -10.310 4.721 4.545 1.00 81.12 81 PRO A O 1
ATOM 640 N N . ALA A 1 82 ? -8.096 4.398 4.795 1.00 79.62 82 ALA A N 1
ATOM 641 C CA . ALA A 1 82 ? -7.721 5.808 4.697 1.00 79.62 82 ALA A CA 1
ATOM 642 C C . ALA A 1 82 ? -8.071 6.446 3.340 1.00 79.62 82 ALA A C 1
ATOM 644 O O . ALA A 1 82 ? -8.279 7.652 3.281 1.00 79.62 82 ALA A O 1
ATOM 645 N N . LEU A 1 83 ? -8.166 5.655 2.264 1.00 78.06 83 LEU A N 1
ATOM 646 C CA . LEU A 1 83 ? -8.590 6.139 0.944 1.00 78.06 83 LEU A CA 1
ATOM 647 C C . LEU A 1 83 ? -10.115 6.154 0.785 1.00 78.06 83 LEU A C 1
ATOM 649 O O . LEU A 1 83 ? -10.637 6.901 -0.033 1.00 78.06 83 LEU A O 1
ATOM 653 N N . LEU A 1 84 ? -10.828 5.333 1.558 1.00 81.00 84 LEU A N 1
ATOM 654 C CA . LEU A 1 84 ? -12.282 5.177 1.474 1.00 81.00 84 LEU A CA 1
ATOM 655 C C . LEU A 1 84 ? -13.048 6.077 2.457 1.00 81.00 84 LEU A C 1
ATOM 657 O O . LEU A 1 84 ? -14.260 5.945 2.587 1.00 81.00 84 LEU A O 1
ATOM 661 N N . GLY A 1 85 ? -12.360 6.989 3.150 1.00 72.12 85 GLY A N 1
ATOM 662 C CA . GLY A 1 85 ? -12.988 7.942 4.069 1.00 72.12 85 GLY A CA 1
ATOM 663 C C . GLY A 1 85 ? -13.325 7.375 5.450 1.00 72.12 85 GLY A C 1
ATOM 664 O O . GLY A 1 85 ? -13.955 8.062 6.249 1.00 72.12 85 GLY A O 1
ATOM 665 N N . PHE A 1 86 ? -12.863 6.164 5.778 1.00 70.94 86 PHE A N 1
ATOM 666 C CA . PHE A 1 86 ? -12.971 5.592 7.126 1.00 70.94 86 PHE A CA 1
ATOM 667 C C . PHE A 1 86 ? -11.867 6.171 8.016 1.00 70.94 86 PHE A C 1
ATOM 669 O O . PHE A 1 86 ? -10.991 5.452 8.488 1.00 70.94 86 PHE A O 1
ATOM 676 N N . SER A 1 87 ? -11.837 7.497 8.168 1.00 58.59 87 SER A N 1
ATOM 677 C CA . SER A 1 87 ? -10.748 8.229 8.812 1.00 58.59 87 SER A CA 1
ATOM 678 C C . SER A 1 87 ? -11.114 8.728 10.204 1.00 58.59 87 SER A C 1
ATOM 680 O O . SER A 1 87 ? -11.270 9.927 10.421 1.00 58.59 87 SER A O 1
ATOM 682 N N . GLU A 1 88 ? -11.191 7.832 11.182 1.00 61.31 88 GLU A N 1
ATOM 683 C CA . GLU A 1 88 ? -10.972 8.254 12.567 1.00 61.31 88 GLU A CA 1
ATOM 684 C C . GLU A 1 88 ? -9.464 8.156 12.854 1.00 61.31 88 GLU A C 1
ATOM 686 O O . GLU A 1 88 ? -8.902 7.070 12.971 1.00 61.31 88 GLU A O 1
ATOM 691 N N . GLY A 1 89 ? -8.784 9.308 12.888 1.00 63.69 89 GLY A N 1
ATOM 692 C CA . GLY A 1 89 ? -7.384 9.414 13.325 1.00 63.69 89 GLY A CA 1
ATOM 693 C C . GLY A 1 89 ? -6.294 9.340 12.247 1.00 63.69 89 GLY A C 1
ATOM 694 O O . GLY A 1 89 ? -5.116 9.316 12.601 1.00 63.69 89 GLY A O 1
ATOM 695 N N . TYR A 1 90 ? -6.624 9.337 10.950 1.00 67.81 90 TYR A N 1
ATOM 696 C CA . TYR A 1 90 ? -5.599 9.414 9.896 1.00 67.81 90 TYR A CA 1
ATOM 697 C C . TYR A 1 90 ? -5.182 10.863 9.627 1.00 67.81 90 TYR A C 1
ATOM 699 O O . TYR A 1 90 ? -6.015 11.719 9.338 1.00 67.81 90 TYR A O 1
ATOM 707 N N . THR A 1 91 ? -3.878 11.134 9.702 1.00 77.12 91 THR A N 1
ATOM 708 C CA . THR A 1 91 ? -3.293 12.401 9.248 1.00 77.12 91 THR A CA 1
ATOM 709 C C . THR A 1 91 ? -3.109 12.390 7.731 1.00 77.12 91 THR A C 1
ATOM 711 O O . THR A 1 91 ? -3.030 11.326 7.113 1.00 77.12 91 THR A O 1
ATOM 714 N N . GLU A 1 92 ? -2.982 13.572 7.124 1.00 71.69 92 GLU A N 1
ATOM 715 C CA . GLU A 1 92 ? -2.682 13.720 5.691 1.00 71.69 92 GLU A CA 1
ATOM 716 C C . GLU A 1 92 ? -1.433 12.918 5.286 1.00 71.69 92 GLU A C 1
ATOM 718 O O . GLU A 1 92 ? -1.446 12.184 4.300 1.00 71.69 92 GLU A O 1
ATOM 723 N N . THR A 1 93 ? -0.392 12.935 6.125 1.00 75.25 93 THR A N 1
ATOM 724 C CA . THR A 1 93 ? 0.820 12.123 5.942 1.00 75.25 93 THR A CA 1
ATOM 725 C C . THR A 1 93 ? 0.507 10.627 5.843 1.00 75.25 93 THR A C 1
ATOM 727 O O . THR A 1 93 ? 1.056 9.928 4.992 1.00 75.25 93 THR A O 1
ATOM 730 N N . TRP A 1 94 ? -0.396 10.120 6.688 1.00 75.62 94 TRP A N 1
ATOM 731 C CA . TRP A 1 94 ? -0.762 8.704 6.695 1.00 75.62 94 TRP A CA 1
ATOM 732 C C . TRP A 1 94 ? -1.595 8.315 5.465 1.00 75.62 94 TRP A C 1
ATOM 734 O O . TRP A 1 94 ? -1.428 7.217 4.925 1.00 75.62 94 TRP A O 1
ATOM 744 N N . ALA A 1 95 ? -2.447 9.222 4.978 1.00 74.56 95 ALA A N 1
ATOM 745 C CA . ALA A 1 95 ? -3.194 9.046 3.734 1.00 74.56 95 ALA A CA 1
ATOM 746 C C . ALA A 1 95 ? -2.262 8.986 2.509 1.00 74.56 95 ALA A C 1
ATOM 748 O O . ALA A 1 95 ? -2.432 8.119 1.650 1.00 74.56 95 ALA A O 1
ATOM 749 N N . THR A 1 96 ? -1.217 9.816 2.466 1.00 78.44 96 THR A N 1
ATOM 750 C CA . THR A 1 96 ? -0.211 9.788 1.388 1.00 78.44 96 THR A CA 1
ATOM 751 C C . THR A 1 96 ? 0.581 8.478 1.371 1.00 78.44 96 THR A C 1
ATOM 753 O O . THR A 1 96 ? 0.760 7.871 0.312 1.00 78.44 96 THR A O 1
ATOM 756 N N . VAL A 1 97 ? 1.008 7.982 2.540 1.00 80.62 97 VAL A N 1
ATOM 757 C CA . VAL A 1 97 ? 1.690 6.676 2.646 1.00 80.62 97 VAL A CA 1
ATOM 758 C C . VAL A 1 97 ? 0.766 5.539 2.202 1.00 80.62 97 VAL A C 1
ATOM 760 O O . VAL A 1 97 ? 1.162 4.670 1.425 1.00 80.62 97 VAL A O 1
ATOM 763 N N . SER A 1 98 ? -0.487 5.576 2.647 1.00 80.62 98 SER A N 1
ATOM 764 C CA . SER A 1 98 ? -1.536 4.625 2.272 1.00 80.62 98 SER A CA 1
ATOM 765 C C . SER A 1 98 ? -1.775 4.572 0.762 1.00 80.62 98 SER A C 1
ATOM 767 O O . SER A 1 98 ? -1.864 3.490 0.177 1.00 80.62 98 SER A O 1
ATOM 769 N N . LEU A 1 99 ? -1.822 5.736 0.116 1.00 82.00 99 LEU A N 1
ATOM 770 C CA . LEU A 1 99 ? -1.956 5.857 -1.331 1.00 82.00 99 LEU A CA 1
ATOM 771 C C . LEU A 1 99 ? -0.764 5.238 -2.066 1.00 82.00 99 LEU A C 1
ATOM 773 O O . LEU A 1 99 ? -0.948 4.544 -3.063 1.00 82.00 99 LEU A O 1
ATOM 777 N N . HIS A 1 100 ? 0.454 5.418 -1.552 1.00 82.38 100 HIS A N 1
ATOM 778 C CA . HIS A 1 100 ? 1.652 4.827 -2.145 1.00 82.38 100 HIS A CA 1
ATOM 779 C C . HIS A 1 100 ? 1.644 3.293 -2.094 1.00 82.38 100 HIS A C 1
ATOM 781 O O . HIS A 1 100 ? 1.988 2.630 -3.078 1.00 82.38 100 HIS A O 1
ATOM 787 N N . ILE A 1 101 ? 1.217 2.723 -0.964 1.00 84.75 101 ILE A N 1
ATOM 788 C CA . ILE A 1 101 ? 1.058 1.271 -0.816 1.00 84.75 101 ILE A CA 1
ATOM 789 C C . ILE A 1 101 ? 0.024 0.762 -1.824 1.00 84.75 101 ILE A C 1
ATOM 791 O O . ILE A 1 101 ? 0.291 -0.201 -2.544 1.00 84.75 101 ILE A O 1
ATOM 795 N N . PHE A 1 102 ? -1.118 1.443 -1.932 1.00 85.69 102 PHE A N 1
ATOM 796 C CA . PHE A 1 102 ? -2.179 1.086 -2.871 1.00 85.69 102 PHE A CA 1
ATOM 797 C C . PHE A 1 102 ? -1.712 1.140 -4.335 1.00 85.69 102 PHE A C 1
ATOM 799 O O . PHE A 1 102 ? -1.896 0.182 -5.085 1.00 85.69 102 PHE A O 1
ATOM 806 N N . VAL A 1 103 ? -1.025 2.214 -4.734 1.00 86.38 103 VAL A N 1
ATOM 807 C CA . VAL A 1 103 ? -0.442 2.353 -6.078 1.00 86.38 103 VAL A CA 1
ATOM 808 C C . VAL A 1 103 ? 0.583 1.252 -6.360 1.00 86.38 103 VAL A C 1
ATOM 810 O O . VAL A 1 103 ? 0.608 0.696 -7.457 1.00 86.38 103 VAL A O 1
ATOM 813 N N . SER A 1 104 ? 1.409 0.889 -5.379 1.00 86.44 104 SER A N 1
ATOM 814 C CA . SER A 1 104 ? 2.392 -0.190 -5.531 1.00 86.44 104 SER A CA 1
ATOM 815 C C . SER A 1 104 ? 1.723 -1.553 -5.732 1.00 86.44 104 SER A C 1
ATOM 817 O O . SER A 1 104 ? 2.151 -2.339 -6.578 1.00 86.44 104 SER A O 1
ATOM 819 N N . GLN A 1 105 ? 0.634 -1.825 -5.007 1.00 88.38 105 GLN A N 1
ATOM 820 C CA . GLN A 1 105 ? -0.177 -3.025 -5.225 1.00 88.38 105 GLN A CA 1
ATOM 821 C C . GLN A 1 105 ? -0.812 -3.025 -6.620 1.00 88.38 105 GLN A C 1
ATOM 823 O O . GLN A 1 105 ? -0.761 -4.043 -7.310 1.00 88.38 105 GLN A O 1
ATOM 828 N N . LEU A 1 106 ? -1.347 -1.885 -7.065 1.00 88.62 106 LEU A N 1
ATOM 829 C CA . LEU A 1 106 ? -1.913 -1.731 -8.405 1.00 88.62 106 LEU A CA 1
ATOM 830 C C . LEU A 1 106 ? -0.874 -2.020 -9.498 1.00 88.62 106 LEU A C 1
ATOM 832 O O . LEU A 1 106 ? -1.160 -2.799 -10.406 1.00 88.62 106 LEU A O 1
ATOM 836 N N . LYS A 1 107 ? 0.346 -1.479 -9.374 1.00 89.81 107 LYS A N 1
ATOM 837 C CA . LYS A 1 107 ? 1.454 -1.744 -10.310 1.00 89.81 107 LYS A CA 1
ATOM 838 C C . LYS A 1 107 ? 1.803 -3.232 -10.392 1.00 89.81 107 LYS A C 1
ATOM 840 O O . LYS A 1 107 ? 2.073 -3.742 -11.476 1.00 89.81 107 LYS A O 1
ATOM 845 N N . ASN A 1 108 ? 1.752 -3.955 -9.272 1.00 90.19 108 ASN A N 1
ATOM 846 C CA . ASN A 1 108 ? 1.988 -5.401 -9.276 1.00 90.19 108 ASN A CA 1
ATOM 847 C C . ASN A 1 108 ? 0.924 -6.163 -10.080 1.00 90.19 108 ASN A C 1
ATOM 849 O O . ASN A 1 108 ? 1.267 -7.090 -10.815 1.00 90.19 108 ASN A O 1
ATOM 853 N N . TYR A 1 109 ? -0.350 -5.769 -9.979 1.00 91.19 109 TYR A N 1
ATOM 854 C CA . TYR A 1 109 ? -1.408 -6.353 -10.807 1.00 91.19 109 TYR A CA 1
ATOM 855 C C . TYR A 1 109 ? -1.261 -5.966 -12.277 1.00 91.19 109 TYR A C 1
ATOM 857 O O . TYR A 1 109 ? -1.350 -6.838 -13.139 1.00 91.19 109 TYR A O 1
ATOM 865 N N . GLN A 1 110 ? -0.983 -4.691 -12.563 1.00 92.50 110 GLN A N 1
ATOM 866 C CA . GLN A 1 110 ? -0.735 -4.210 -13.922 1.00 92.50 110 GLN A CA 1
ATOM 867 C C . GLN A 1 110 ? 0.375 -5.016 -14.592 1.00 92.50 110 GLN A C 1
ATOM 869 O O . GLN A 1 110 ? 0.152 -5.532 -15.676 1.00 92.50 110 GLN A O 1
ATOM 874 N N . ARG A 1 111 ? 1.494 -5.270 -13.905 1.00 92.25 111 ARG A N 1
ATOM 875 C CA . ARG A 1 111 ? 2.605 -6.076 -14.435 1.00 92.25 111 ARG A CA 1
ATOM 876 C C . ARG A 1 111 ? 2.210 -7.505 -14.827 1.00 92.25 111 ARG A C 1
ATOM 878 O O . ARG A 1 111 ? 2.758 -8.068 -15.774 1.00 92.25 111 ARG A O 1
ATOM 885 N N . LEU A 1 112 ? 1.292 -8.129 -14.088 1.00 94.25 112 LEU A N 1
ATOM 886 C CA . LEU A 1 112 ? 0.767 -9.449 -14.456 1.00 94.25 112 LEU A CA 1
ATOM 887 C C . LEU A 1 112 ? -0.104 -9.370 -15.712 1.00 94.25 112 LEU A C 1
ATOM 889 O O . LEU A 1 112 ? -0.001 -10.232 -16.584 1.00 94.25 112 LEU A O 1
ATOM 893 N N . VAL A 1 113 ? -0.932 -8.329 -15.808 1.00 95.38 113 VAL A N 1
ATOM 894 C CA . VAL A 1 113 ? -1.782 -8.079 -16.976 1.00 95.38 113 VAL A CA 1
ATOM 895 C C . VAL A 1 113 ? -0.939 -7.735 -18.206 1.00 95.38 113 VAL A C 1
ATOM 897 O O . VAL A 1 113 ? -1.209 -8.284 -19.268 1.00 95.38 113 VAL A O 1
ATOM 900 N N . GLU A 1 114 ? 0.103 -6.911 -18.067 1.00 95.44 114 GLU A N 1
ATOM 901 C CA . GLU A 1 114 ? 1.068 -6.584 -19.129 1.00 95.44 114 GLU A CA 1
ATOM 902 C C . GLU A 1 114 ? 1.642 -7.866 -19.724 1.00 95.44 114 GLU A C 1
ATOM 904 O O . GLU A 1 114 ? 1.417 -8.141 -20.895 1.00 95.44 114 GLU A O 1
ATOM 909 N N . ARG A 1 115 ? 2.243 -8.730 -18.898 1.00 94.19 115 ARG A N 1
ATOM 910 C CA . ARG A 1 115 ? 2.823 -10.006 -19.356 1.00 94.19 115 ARG A CA 1
ATOM 911 C C . ARG A 1 115 ? 1.829 -10.902 -20.085 1.00 94.19 115 ARG A C 1
ATOM 913 O O . ARG A 1 115 ? 2.181 -11.571 -21.055 1.00 94.19 115 ARG A O 1
ATOM 920 N N . PHE A 1 116 ? 0.591 -10.956 -19.598 1.00 96.19 116 PHE A N 1
ATOM 921 C CA . PHE A 1 116 ? -0.458 -11.725 -20.256 1.00 96.19 116 PHE A CA 1
ATOM 922 C C . PHE A 1 116 ? -0.805 -11.134 -21.628 1.00 96.19 116 PHE A C 1
ATOM 924 O O . PHE A 1 116 ? -0.895 -11.870 -22.611 1.00 96.19 116 PHE A O 1
ATOM 931 N N . LEU A 1 117 ? -0.958 -9.812 -21.713 1.00 96.50 117 LEU A N 1
ATOM 932 C CA . LEU A 1 117 ? -1.245 -9.116 -22.963 1.00 96.50 117 LEU A CA 1
ATOM 933 C C . LEU A 1 117 ? -0.088 -9.232 -23.958 1.00 96.50 117 LEU A C 1
ATOM 935 O O . LEU A 1 117 ? -0.336 -9.534 -25.120 1.00 96.50 117 LEU A O 1
ATOM 939 N N . GLU A 1 118 ? 1.157 -9.064 -23.517 1.00 96.31 118 GLU A N 1
ATOM 940 C CA . GLU A 1 118 ? 2.364 -9.259 -24.331 1.00 96.31 118 GLU A CA 1
ATOM 941 C C . GLU A 1 118 ? 2.378 -10.649 -24.967 1.00 96.31 118 GLU A C 1
ATOM 943 O O . GLU A 1 118 ? 2.565 -10.781 -26.178 1.00 96.31 118 GLU A O 1
ATOM 948 N N . TYR A 1 119 ? 2.088 -11.688 -24.177 1.00 95.06 119 TYR A N 1
ATOM 949 C CA . TYR A 1 119 ? 1.989 -13.056 -24.675 1.00 95.06 119 TYR A CA 1
ATOM 950 C C . TYR A 1 119 ? 0.881 -13.217 -25.726 1.00 95.06 119 TYR A C 1
ATOM 952 O O . TYR A 1 119 ? 1.123 -13.772 -26.801 1.00 95.06 119 TYR A O 1
ATOM 960 N N . VAL A 1 120 ? -0.327 -12.718 -25.444 1.00 96.12 120 VAL A N 1
ATOM 961 C CA . VAL A 1 120 ? -1.478 -12.832 -26.355 1.00 96.12 120 VAL A CA 1
ATOM 962 C C . VAL A 1 120 ? -1.234 -12.069 -27.657 1.00 96.12 120 VAL A C 1
ATOM 964 O O . VAL A 1 120 ? -1.493 -12.599 -28.739 1.00 96.12 120 VAL A O 1
ATOM 967 N N . TYR A 1 121 ? -0.708 -10.848 -27.578 1.00 96.31 121 TYR A N 1
ATOM 968 C CA . TYR A 1 121 ? -0.403 -10.044 -28.757 1.00 96.31 121 TYR A CA 1
ATOM 969 C C . TYR A 1 121 ? 0.721 -10.651 -29.580 1.00 96.31 121 TYR A C 1
ATOM 971 O O . TYR A 1 121 ? 0.597 -10.719 -30.803 1.00 96.31 121 TYR A O 1
ATOM 979 N N . LYS A 1 122 ? 1.775 -11.151 -28.929 1.00 95.25 122 LYS A N 1
ATOM 980 C CA . LYS A 1 122 ? 2.846 -11.873 -29.614 1.00 95.25 122 LYS A CA 1
ATOM 981 C C . LYS A 1 122 ? 2.287 -13.078 -30.359 1.00 95.25 122 LYS A C 1
ATOM 983 O O . LYS A 1 122 ? 2.500 -13.185 -31.561 1.00 95.25 122 LYS A O 1
ATOM 988 N N . LEU A 1 123 ? 1.490 -13.917 -29.693 1.00 94.25 123 LEU A N 1
ATOM 989 C CA . LEU A 1 123 ? 0.845 -15.071 -30.319 1.00 94.25 123 LEU A CA 1
ATOM 990 C C . LEU A 1 123 ? -0.013 -14.664 -31.526 1.00 94.25 123 LEU A C 1
ATOM 992 O O . LEU A 1 123 ? 0.102 -15.262 -32.593 1.00 94.25 123 LEU A O 1
ATOM 996 N N . HIS A 1 124 ? -0.845 -13.632 -31.383 1.00 95.88 124 HIS A N 1
ATOM 997 C CA . HIS A 1 124 ? -1.696 -13.144 -32.467 1.00 95.88 124 HIS A CA 1
ATOM 998 C C . HIS A 1 124 ? -0.881 -12.634 -33.670 1.00 95.88 124 HIS A C 1
ATOM 1000 O O . HIS A 1 124 ? -1.207 -12.954 -34.815 1.00 95.88 124 HIS A O 1
ATOM 1006 N N . LEU A 1 125 ? 0.195 -11.877 -33.431 1.00 95.44 125 LEU A N 1
ATOM 1007 C CA . LEU A 1 125 ? 1.084 -11.383 -34.487 1.00 95.44 125 LEU A CA 1
ATOM 1008 C C . LEU A 1 125 ? 1.827 -12.529 -35.183 1.00 95.44 125 LEU A C 1
ATOM 1010 O O . LEU A 1 125 ? 1.868 -12.557 -36.414 1.00 95.44 125 LEU A O 1
ATOM 1014 N N . THR A 1 126 ? 2.319 -13.510 -34.420 1.00 93.62 126 THR A N 1
ATOM 1015 C CA . THR A 1 126 ? 2.970 -14.708 -34.967 1.00 93.62 126 THR A CA 1
ATOM 1016 C C . THR A 1 126 ? 2.010 -15.528 -35.828 1.00 93.62 126 THR A C 1
ATOM 1018 O O . THR A 1 126 ? 2.363 -15.916 -36.939 1.00 93.62 126 THR A O 1
ATOM 1021 N N . LEU A 1 127 ? 0.770 -15.748 -35.375 1.00 94.31 127 LEU A N 1
ATOM 1022 C CA . LEU A 1 127 ? -0.248 -16.480 -36.144 1.00 94.31 127 LEU A CA 1
ATOM 1023 C C . LEU A 1 127 ? -0.634 -15.768 -37.445 1.00 94.31 127 LEU A C 1
ATOM 1025 O O . LEU A 1 127 ? -0.988 -16.417 -38.427 1.00 94.31 127 LEU A O 1
ATOM 1029 N N . ARG A 1 128 ? -0.548 -14.437 -37.469 1.00 95.81 128 ARG A N 1
ATOM 1030 C CA . ARG A 1 128 ? -0.793 -13.628 -38.667 1.00 95.81 128 ARG A CA 1
ATOM 1031 C C . ARG A 1 128 ? 0.400 -13.604 -39.635 1.00 95.81 128 ARG A C 1
ATOM 1033 O O . ARG A 1 128 ? 0.289 -13.018 -40.709 1.00 95.81 128 ARG A O 1
ATOM 1040 N N . GLY A 1 129 ? 1.507 -14.258 -39.283 1.00 94.50 129 GLY A N 1
ATOM 1041 C CA . GLY A 1 129 ? 2.702 -14.372 -40.117 1.00 94.50 129 GLY A CA 1
ATOM 1042 C C . GLY A 1 129 ? 3.669 -13.196 -39.991 1.00 94.50 129 GLY A C 1
ATOM 1043 O O . GLY A 1 129 ? 4.568 -13.071 -40.819 1.00 94.50 129 GLY A O 1
ATOM 1044 N N . TYR A 1 130 ? 3.503 -12.333 -38.982 1.00 93.94 130 TYR A N 1
ATOM 1045 C CA . TYR A 1 130 ? 4.512 -11.326 -38.665 1.00 93.94 130 TYR A CA 1
ATOM 1046 C C . TYR A 1 130 ? 5.653 -11.965 -37.873 1.00 93.94 130 TYR A C 1
ATOM 1048 O O . TYR A 1 130 ? 5.420 -12.652 -36.876 1.00 93.94 130 TYR A O 1
ATOM 1056 N N . ASP A 1 131 ? 6.886 -11.696 -38.295 1.00 89.56 131 ASP A N 1
ATOM 1057 C CA . ASP A 1 131 ? 8.085 -12.077 -37.555 1.00 89.56 131 ASP A CA 1
ATOM 1058 C C . ASP A 1 131 ? 8.373 -11.018 -36.482 1.00 89.56 131 ASP A C 1
ATOM 1060 O O . ASP A 1 131 ? 8.882 -9.933 -36.770 1.00 89.56 131 ASP A O 1
ATOM 1064 N N . VAL A 1 132 ? 7.940 -11.293 -35.251 1.00 88.12 132 VAL A N 1
ATOM 1065 C CA . VAL A 1 132 ? 8.048 -10.372 -34.113 1.00 88.12 132 VAL A CA 1
ATOM 1066 C C . VAL A 1 132 ? 8.828 -11.054 -32.998 1.00 88.12 132 VAL A C 1
ATOM 1068 O O . VAL A 1 132 ? 8.382 -12.053 -32.428 1.00 88.12 132 VAL A O 1
ATOM 1071 N N . SER A 1 133 ? 9.993 -10.497 -32.666 1.00 88.38 133 SER A N 1
ATOM 1072 C CA . SER A 1 133 ? 10.854 -11.006 -31.596 1.00 88.38 133 SER A CA 1
ATOM 1073 C C . SER A 1 133 ? 10.261 -10.743 -30.211 1.00 88.38 133 SER A C 1
ATOM 1075 O O . SER A 1 133 ? 10.281 -11.638 -29.359 1.00 88.38 133 SER A O 1
ATOM 1077 N N . ASP A 1 134 ? 9.682 -9.558 -29.999 1.00 90.31 134 ASP A N 1
ATOM 1078 C CA . ASP A 1 134 ? 9.123 -9.151 -28.713 1.00 90.31 134 ASP A CA 1
ATOM 1079 C C . ASP A 1 134 ? 7.961 -8.157 -28.842 1.00 90.31 134 ASP A C 1
ATOM 1081 O O . ASP A 1 134 ? 7.879 -7.393 -29.806 1.00 90.31 134 ASP A O 1
ATOM 1085 N N . VAL A 1 135 ? 7.063 -8.174 -27.859 1.00 93.31 135 VAL A N 1
ATOM 1086 C CA . VAL A 1 135 ? 5.945 -7.232 -27.737 1.00 93.31 135 VAL A CA 1
ATOM 1087 C C . VAL A 1 135 ? 5.965 -6.697 -26.319 1.00 93.31 135 VAL A C 1
ATOM 1089 O O . VAL A 1 135 ? 5.940 -7.484 -25.383 1.00 93.31 135 VAL A O 1
ATOM 1092 N N . ASN A 1 136 ? 5.982 -5.374 -26.178 1.00 93.75 136 ASN A N 1
ATOM 1093 C CA . ASN A 1 136 ? 5.950 -4.698 -24.887 1.00 93.75 136 ASN A CA 1
ATOM 1094 C C . ASN A 1 136 ? 4.604 -3.985 -24.721 1.00 93.75 136 ASN A C 1
ATOM 1096 O O . ASN A 1 136 ? 4.162 -3.273 -25.630 1.00 93.75 136 ASN A O 1
ATOM 1100 N N . VAL A 1 137 ? 3.963 -4.179 -23.572 1.00 93.69 137 VAL A N 1
ATOM 1101 C CA . VAL A 1 137 ? 2.738 -3.479 -23.186 1.00 93.69 137 VAL A CA 1
ATOM 1102 C C . VAL A 1 137 ? 3.017 -2.725 -21.897 1.00 93.69 137 VAL A C 1
ATOM 1104 O O . VAL A 1 137 ? 3.411 -3.325 -20.905 1.00 93.69 137 VAL A O 1
ATOM 1107 N N . SER A 1 138 ? 2.756 -1.420 -21.895 1.00 92.44 138 SER A N 1
ATOM 1108 C CA . SER A 1 138 ? 2.903 -0.582 -20.709 1.00 92.44 138 SER A CA 1
ATOM 1109 C C . SER A 1 138 ? 1.608 0.144 -20.367 1.00 92.44 138 SER A C 1
ATOM 1111 O O . SER A 1 138 ? 0.901 0.661 -21.240 1.00 92.44 138 SER A O 1
ATOM 1113 N N . PHE A 1 139 ? 1.295 0.201 -19.075 1.00 90.44 139 PHE A N 1
ATOM 1114 C CA . PHE A 1 139 ? 0.268 1.103 -18.560 1.00 90.44 139 PHE A CA 1
ATOM 1115 C C . PHE A 1 139 ? 0.835 2.508 -18.323 1.00 90.44 139 PHE A C 1
ATOM 1117 O O . PHE A 1 139 ? 2.011 2.683 -18.005 1.00 90.44 139 PHE A O 1
ATOM 1124 N N . ALA A 1 140 ? -0.023 3.523 -18.449 1.00 87.69 140 ALA A N 1
ATOM 1125 C CA . ALA A 1 140 ? 0.334 4.882 -18.059 1.00 87.69 140 ALA A CA 1
ATOM 1126 C C . ALA A 1 140 ? 0.690 4.926 -16.567 1.00 87.69 140 ALA A C 1
ATOM 1128 O O . ALA A 1 140 ? 0.026 4.288 -15.742 1.00 87.69 140 ALA A O 1
ATOM 1129 N N . GLU A 1 141 ? 1.729 5.689 -16.223 1.00 81.38 141 GLU A N 1
ATOM 1130 C CA . GLU A 1 141 ? 2.126 5.811 -14.830 1.00 81.38 141 GLU A CA 1
ATOM 1131 C C . GLU A 1 141 ? 1.013 6.476 -14.008 1.00 81.38 141 GLU A C 1
ATOM 1133 O O . GLU A 1 141 ? 0.430 7.479 -14.432 1.00 81.38 141 GLU A O 1
ATOM 1138 N N . PRO A 1 142 ? 0.702 5.931 -12.821 1.00 77.19 142 PRO A N 1
ATOM 1139 C CA . PRO A 1 142 ? -0.220 6.579 -11.910 1.00 77.19 142 PRO A CA 1
ATOM 1140 C C . PRO A 1 142 ? 0.361 7.929 -11.459 1.00 77.19 142 PRO A C 1
ATOM 1142 O O . PRO A 1 142 ? 1.584 8.051 -11.342 1.00 77.19 142 PRO A O 1
ATOM 1145 N N . PRO A 1 143 ? -0.494 8.930 -11.184 1.00 71.38 143 PRO A N 1
ATOM 1146 C CA . PRO A 1 143 ? -0.051 10.259 -10.780 1.00 71.38 143 PRO A CA 1
ATOM 1147 C C . PRO A 1 143 ? 0.883 10.192 -9.567 1.00 71.38 143 PRO A C 1
ATOM 1149 O O . PRO A 1 143 ? 0.599 9.508 -8.581 1.00 71.38 143 PRO A O 1
ATOM 1152 N N . ASP A 1 144 ? 2.011 10.899 -9.649 1.00 70.38 144 ASP A N 1
ATOM 1153 C CA . ASP A 1 144 ? 2.959 11.013 -8.546 1.00 70.38 144 ASP A CA 1
ATOM 1154 C C . ASP A 1 144 ? 2.504 12.120 -7.590 1.00 70.38 144 ASP A C 1
ATOM 1156 O O . ASP A 1 144 ? 2.491 13.303 -7.924 1.00 70.38 144 ASP A O 1
ATOM 1160 N N . PHE A 1 145 ? 2.124 11.733 -6.376 1.00 68.50 145 PHE A N 1
ATOM 1161 C CA . PHE A 1 145 ? 1.662 12.668 -5.351 1.00 68.50 145 PHE A CA 1
ATOM 1162 C C . PHE A 1 145 ? 2.820 13.342 -4.592 1.00 68.50 145 PHE A C 1
ATOM 1164 O O . PHE A 1 145 ? 2.581 14.260 -3.813 1.00 68.50 145 PHE A O 1
ATOM 1171 N N . ARG A 1 146 ? 4.077 12.929 -4.828 1.00 67.19 146 ARG A N 1
ATOM 1172 C CA . ARG A 1 146 ? 5.279 13.433 -4.136 1.00 67.19 146 ARG A CA 1
ATOM 1173 C C . ARG A 1 146 ? 6.170 14.313 -5.012 1.00 67.19 146 ARG A C 1
ATOM 1175 O O . ARG A 1 146 ? 7.322 14.535 -4.655 1.00 67.19 146 ARG A O 1
ATOM 1182 N N . VAL A 1 147 ? 5.671 14.839 -6.133 1.00 66.56 147 VAL A N 1
ATOM 1183 C CA . VAL A 1 147 ? 6.464 15.723 -7.015 1.00 66.56 147 VAL A CA 1
ATOM 1184 C C . VAL A 1 147 ? 7.071 16.887 -6.223 1.00 66.56 147 VAL A C 1
ATOM 1186 O O . VAL A 1 147 ? 8.269 17.128 -6.315 1.00 66.56 147 VAL A O 1
ATOM 1189 N N . LYS A 1 148 ? 6.280 17.520 -5.347 1.00 70.38 148 LYS A N 1
ATOM 1190 C CA . LYS A 1 148 ? 6.754 18.606 -4.477 1.00 70.38 148 LYS A CA 1
ATOM 1191 C C . LYS A 1 148 ? 7.848 18.161 -3.509 1.00 70.38 148 L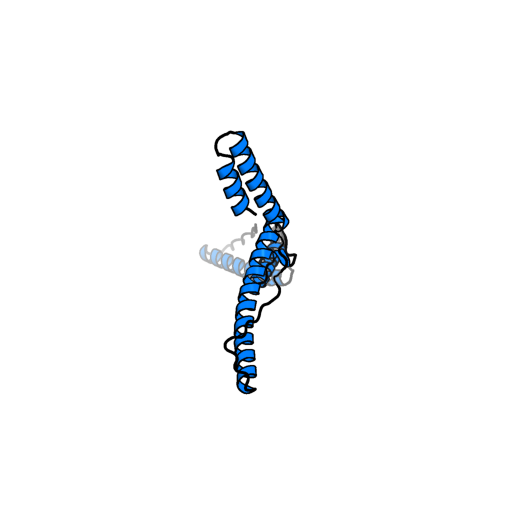YS A C 1
ATOM 1193 O O . LYS A 1 148 ? 8.871 18.821 -3.417 1.00 70.38 148 LYS A O 1
ATOM 1198 N N . GLU A 1 149 ? 7.670 17.027 -2.834 1.00 74.50 149 GLU A N 1
ATOM 1199 C CA . GLU A 1 149 ? 8.676 16.511 -1.897 1.00 74.50 149 GLU A CA 1
ATOM 1200 C C . GLU A 1 149 ? 9.972 16.107 -2.613 1.00 74.50 149 GLU A C 1
ATOM 1202 O O . GLU A 1 149 ? 11.060 16.312 -2.085 1.00 74.50 149 GLU A O 1
ATOM 1207 N N . LYS A 1 150 ? 9.886 15.554 -3.830 1.00 76.50 150 LYS A N 1
ATOM 1208 C CA . LYS A 1 150 ? 11.069 15.254 -4.650 1.00 76.50 150 LYS A CA 1
ATOM 1209 C C . LYS A 1 150 ? 11.811 16.531 -5.032 1.00 76.50 150 LYS A C 1
ATOM 1211 O O . LYS A 1 150 ? 13.028 16.587 -4.882 1.00 76.50 150 LYS A O 1
ATOM 1216 N N . GLU A 1 151 ? 11.088 17.558 -5.469 1.00 77.06 151 GLU A N 1
ATOM 1217 C CA . GLU A 1 151 ? 11.668 18.870 -5.770 1.00 77.06 151 GLU A CA 1
ATOM 1218 C C . GLU A 1 151 ? 12.273 19.536 -4.526 1.00 77.06 151 GLU A C 1
ATOM 1220 O O . GLU A 1 151 ? 13.336 20.144 -4.614 1.00 77.06 151 GLU A O 1
ATOM 1225 N N . GLU A 1 152 ? 11.645 19.397 -3.358 1.00 83.31 152 GLU A N 1
ATOM 1226 C CA . GLU A 1 152 ? 12.182 19.880 -2.081 1.00 83.31 152 GLU A CA 1
ATOM 1227 C C . GLU A 1 152 ? 13.451 19.134 -1.669 1.00 83.31 152 GLU A C 1
ATOM 1229 O O . GLU A 1 152 ? 14.419 19.766 -1.255 1.00 83.31 152 GLU A O 1
ATOM 1234 N N . VAL A 1 153 ? 13.502 17.810 -1.836 1.00 83.62 153 VAL A N 1
ATOM 1235 C CA . VAL A 1 153 ? 14.715 17.020 -1.572 1.00 83.62 153 VAL A CA 1
ATOM 1236 C C . VAL A 1 153 ? 15.850 17.428 -2.511 1.00 83.62 153 VAL A C 1
ATOM 1238 O O . VAL A 1 153 ? 16.991 17.543 -2.063 1.00 83.62 153 VAL A O 1
ATOM 1241 N N . ILE A 1 154 ? 15.559 17.675 -3.791 1.00 84.44 154 ILE A N 1
ATOM 1242 C CA . ILE A 1 154 ? 16.548 18.165 -4.764 1.00 84.44 154 ILE A CA 1
ATOM 1243 C C . ILE A 1 154 ? 17.059 19.548 -4.346 1.00 84.44 154 ILE A C 1
ATOM 1245 O O . ILE A 1 154 ? 18.272 19.756 -4.291 1.00 84.44 154 ILE A O 1
ATOM 1249 N N . LYS A 1 155 ? 16.159 20.468 -3.975 1.00 86.81 155 LYS A N 1
ATOM 1250 C CA . LYS A 1 155 ? 16.526 21.801 -3.469 1.00 86.81 155 LYS A CA 1
ATOM 1251 C C . LYS A 1 155 ? 17.395 21.715 -2.219 1.00 86.81 155 LYS A C 1
ATOM 1253 O O . LYS A 1 155 ? 18.466 22.305 -2.198 1.00 86.81 155 LYS A O 1
ATOM 1258 N N . LEU A 1 156 ? 16.995 20.922 -1.226 1.00 89.69 156 LEU A N 1
ATOM 1259 C CA . LEU A 1 156 ? 17.740 20.750 0.022 1.00 89.69 156 LEU A CA 1
ATOM 1260 C C . LEU A 1 156 ? 19.139 20.167 -0.221 1.00 89.69 156 LEU A C 1
ATOM 1262 O O . LEU A 1 156 ? 20.110 20.583 0.410 1.00 89.69 156 LEU A O 1
ATOM 1266 N N . ARG A 1 157 ? 19.267 19.212 -1.150 1.00 87.38 157 ARG A N 1
ATOM 1267 C CA . ARG A 1 157 ? 20.570 18.659 -1.549 1.00 87.38 157 ARG A CA 1
ATOM 1268 C C . ARG A 1 157 ? 21.440 19.709 -2.230 1.00 87.38 157 ARG A C 1
ATOM 1270 O O . ARG A 1 157 ? 22.608 19.835 -1.872 1.00 87.38 157 ARG A O 1
ATOM 1277 N N . ALA A 1 158 ? 20.879 20.480 -3.158 1.00 87.56 158 ALA A N 1
ATOM 1278 C CA . ALA A 1 158 ? 21.594 21.564 -3.823 1.00 87.56 158 ALA A CA 1
ATOM 1279 C C . ALA A 1 158 ? 22.039 22.653 -2.827 1.00 87.56 158 ALA A C 1
ATOM 1281 O O . ALA A 1 158 ? 23.181 23.108 -2.878 1.00 87.56 158 ALA A O 1
ATOM 1282 N N . GLU A 1 159 ? 21.179 23.016 -1.873 1.00 90.31 159 GLU A N 1
ATOM 1283 C CA . GLU A 1 159 ? 21.497 23.942 -0.780 1.00 90.31 159 GLU A CA 1
ATOM 1284 C C . GLU A 1 159 ? 22.601 23.390 0.126 1.00 90.31 159 GLU A C 1
ATOM 1286 O O . GLU A 1 159 ? 23.550 24.104 0.447 1.00 90.31 159 GLU A O 1
ATOM 1291 N N . SER A 1 160 ? 22.546 22.104 0.483 1.00 88.75 160 SER A N 1
ATOM 1292 C CA . SER A 1 160 ? 23.595 21.454 1.271 1.00 88.75 160 SER A CA 1
ATOM 1293 C C . SER A 1 160 ? 24.949 21.498 0.554 1.00 88.75 160 SER A C 1
ATOM 1295 O O . SER A 1 160 ? 25.944 21.903 1.157 1.00 88.75 160 SER A O 1
ATOM 1297 N N . ILE A 1 161 ? 24.993 21.195 -0.746 1.00 88.38 161 ILE A N 1
ATOM 1298 C CA . ILE A 1 161 ? 26.222 21.295 -1.550 1.00 88.38 161 ILE A CA 1
ATOM 1299 C C . ILE A 1 161 ? 26.729 22.746 -1.585 1.00 88.38 161 ILE A C 1
ATOM 1301 O O . ILE A 1 161 ? 27.922 22.987 -1.392 1.00 88.38 161 ILE A O 1
ATOM 1305 N N . ALA A 1 162 ? 25.836 23.726 -1.749 1.00 88.31 162 ALA A N 1
ATOM 1306 C CA . ALA A 1 162 ? 26.201 25.140 -1.718 1.00 88.31 162 ALA A CA 1
ATOM 1307 C C . ALA A 1 162 ? 26.782 25.565 -0.356 1.00 88.31 162 ALA A C 1
ATOM 1309 O O . ALA A 1 162 ? 27.785 26.280 -0.321 1.00 88.31 162 ALA A O 1
ATOM 1310 N N . THR A 1 163 ? 26.216 25.094 0.763 1.00 90.88 163 THR A N 1
ATOM 1311 C CA . THR A 1 163 ? 26.755 25.380 2.106 1.00 90.88 163 THR A CA 1
ATOM 1312 C C . THR A 1 163 ? 28.129 24.754 2.333 1.00 90.88 163 THR A C 1
ATOM 1314 O O . THR A 1 163 ? 29.005 25.408 2.896 1.00 90.88 163 THR A O 1
ATOM 1317 N N . LEU A 1 164 ? 28.364 23.530 1.848 1.00 88.44 164 LEU A N 1
ATOM 1318 C CA . LEU A 1 164 ? 29.666 22.863 1.941 1.00 88.44 164 LEU A CA 1
ATOM 1319 C C . LEU A 1 164 ? 30.743 23.595 1.130 1.00 88.44 164 LEU A C 1
ATOM 1321 O O . LEU A 1 164 ? 31.885 23.705 1.583 1.00 88.44 164 LEU A O 1
ATOM 1325 N N . LEU A 1 165 ? 30.376 24.128 -0.038 1.00 89.94 165 LEU A N 1
ATOM 1326 C CA . LEU A 1 165 ? 31.264 24.942 -0.868 1.00 89.94 165 LEU A CA 1
ATOM 1327 C C . LEU A 1 165 ? 31.576 26.293 -0.206 1.00 89.94 165 LEU A C 1
ATOM 1329 O O . LEU A 1 165 ? 32.734 26.699 -0.161 1.00 89.94 165 LEU A O 1
ATOM 1333 N N . GLN A 1 166 ? 30.572 26.967 0.363 1.00 88.56 166 GLN A N 1
ATOM 1334 C CA . GLN A 1 166 ? 30.768 28.225 1.101 1.00 88.56 166 GLN A CA 1
ATOM 1335 C C . GLN A 1 166 ? 31.616 28.042 2.366 1.00 88.56 166 GLN A C 1
ATOM 1337 O O . GLN A 1 166 ? 32.416 28.912 2.701 1.00 88.56 166 GLN A O 1
ATOM 1342 N N . ALA A 1 167 ? 31.471 26.904 3.047 1.00 89.25 167 ALA A N 1
ATOM 1343 C CA . ALA A 1 167 ? 32.287 26.532 4.199 1.00 89.25 167 ALA A CA 1
ATOM 1344 C C . ALA A 1 167 ? 33.716 26.092 3.816 1.00 89.25 167 ALA A C 1
ATOM 1346 O O . ALA A 1 167 ? 34.533 25.849 4.702 1.00 89.25 167 ALA A O 1
ATOM 1347 N N . GLY A 1 168 ? 34.023 25.974 2.518 1.00 87.06 168 GLY A N 1
ATOM 1348 C CA . GLY A 1 168 ? 35.334 25.556 2.016 1.00 87.06 168 GLY A CA 1
ATOM 1349 C C . GLY A 1 168 ? 35.663 24.082 2.267 1.00 87.06 168 GLY A C 1
ATOM 1350 O O . GLY A 1 168 ? 36.829 23.704 2.203 1.00 87.06 168 GLY A O 1
ATOM 1351 N N . VAL A 1 169 ? 34.656 23.255 2.572 1.00 87.44 169 VAL A N 1
ATOM 1352 C CA . VAL A 1 169 ? 34.821 21.813 2.832 1.00 87.44 169 VAL A CA 1
ATOM 1353 C C . VAL A 1 169 ? 35.022 21.037 1.529 1.00 87.44 169 VAL A C 1
ATOM 1355 O O . VAL A 1 169 ? 35.730 20.035 1.518 1.00 87.44 169 VAL A O 1
ATOM 1358 N N . ILE A 1 170 ? 34.414 21.509 0.438 1.00 89.12 170 ILE A N 1
ATOM 1359 C CA . ILE A 1 170 ? 34.521 20.922 -0.903 1.00 89.12 170 ILE A CA 1
ATOM 1360 C C . ILE A 1 170 ? 35.020 21.960 -1.907 1.00 89.12 170 ILE A C 1
ATOM 1362 O O . ILE A 1 170 ? 34.761 23.159 -1.768 1.00 89.12 170 ILE A O 1
ATOM 1366 N N . SER A 1 171 ? 35.721 21.500 -2.940 1.00 86.88 171 SER A N 1
ATOM 1367 C CA . SER A 1 171 ? 36.163 22.352 -4.047 1.00 86.88 171 SER A CA 1
ATOM 1368 C C . SER A 1 171 ? 35.022 22.667 -5.029 1.00 86.88 171 SER A C 1
ATOM 1370 O O . SER A 1 171 ? 34.016 21.959 -5.101 1.00 86.88 171 SER A O 1
ATOM 1372 N N . ALA A 1 172 ? 35.187 23.721 -5.835 1.00 82.50 172 ALA A N 1
ATOM 1373 C CA . ALA A 1 172 ? 34.219 24.081 -6.877 1.00 82.50 172 ALA A CA 1
ATOM 1374 C C . ALA A 1 172 ? 34.036 22.975 -7.935 1.00 82.50 172 ALA A C 1
ATOM 1376 O O . ALA A 1 172 ? 32.935 22.789 -8.453 1.00 82.50 172 ALA A O 1
ATOM 1377 N N . GLU A 1 173 ? 35.097 22.215 -8.220 1.00 84.44 173 GLU A N 1
ATOM 1378 C CA . GLU A 1 173 ? 35.069 21.069 -9.135 1.00 84.44 173 GLU A CA 1
ATOM 1379 C C . GLU A 1 173 ? 34.227 19.909 -8.569 1.00 84.44 173 GLU A C 1
ATOM 1381 O O . GLU A 1 173 ? 33.438 19.292 -9.285 1.00 84.44 173 GLU A O 1
ATOM 1386 N N . GLU A 1 174 ? 34.362 19.626 -7.269 1.00 83.31 174 GLU A N 1
ATOM 1387 C CA . GLU A 1 174 ? 33.618 18.564 -6.577 1.00 83.31 174 GLU A CA 1
ATOM 1388 C C . GLU A 1 174 ? 32.143 18.922 -6.397 1.00 83.31 174 GLU A C 1
ATOM 1390 O O . GLU A 1 174 ? 31.274 18.088 -6.643 1.00 83.31 174 GLU A O 1
ATOM 1395 N N . ALA A 1 175 ? 31.842 20.175 -6.046 1.00 80.81 175 ALA A N 1
ATOM 1396 C CA . ALA A 1 175 ? 30.466 20.657 -5.949 1.00 80.81 175 ALA A CA 1
ATOM 1397 C C . ALA A 1 175 ? 29.723 20.549 -7.289 1.00 80.81 175 ALA A C 1
ATOM 1399 O O . ALA A 1 175 ? 28.548 20.185 -7.318 1.00 80.81 175 ALA A O 1
ATOM 1400 N N . ARG A 1 176 ? 30.412 20.821 -8.406 1.00 84.25 176 ARG A N 1
ATOM 1401 C CA . ARG A 1 176 ? 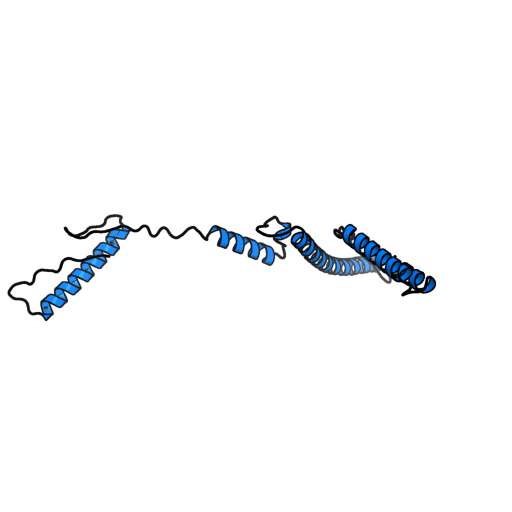29.842 20.702 -9.752 1.00 84.25 176 ARG A CA 1
ATOM 1402 C C . ARG A 1 176 ? 29.487 19.258 -10.104 1.00 84.25 176 ARG A C 1
ATOM 1404 O O . ARG A 1 176 ? 28.378 19.023 -10.571 1.00 84.25 176 ARG A O 1
ATOM 1411 N N . LYS A 1 177 ? 30.377 18.299 -9.826 1.00 86.75 177 LYS A N 1
ATOM 1412 C CA . LYS A 1 177 ? 30.088 16.868 -10.030 1.00 86.75 177 LYS A CA 1
ATOM 1413 C C . LYS A 1 177 ? 28.903 16.391 -9.192 1.00 86.75 177 LYS A C 1
ATOM 1415 O O . LYS A 1 177 ? 28.028 15.712 -9.709 1.00 86.75 177 LYS A O 1
ATOM 1420 N N . LEU A 1 178 ? 28.850 16.783 -7.919 1.00 84.38 178 LEU A N 1
ATOM 1421 C CA . LEU A 1 178 ? 27.757 16.393 -7.025 1.00 84.38 178 LEU A CA 1
ATOM 1422 C C . LEU A 1 178 ? 26.411 17.007 -7.437 1.00 84.38 178 LEU A C 1
ATOM 1424 O O . LEU A 1 178 ? 25.375 16.382 -7.246 1.00 84.38 178 LEU A O 1
ATOM 1428 N N . LEU A 1 179 ? 26.406 18.212 -8.014 1.00 83.50 179 LEU A N 1
ATOM 1429 C CA . LEU A 1 179 ? 25.192 18.818 -8.570 1.00 83.50 179 LEU A CA 1
ATOM 1430 C C . LEU A 1 179 ? 24.728 18.130 -9.860 1.00 83.50 179 LEU A C 1
ATOM 1432 O O . LEU A 1 179 ? 23.525 17.970 -10.045 1.00 83.50 179 LEU A O 1
ATOM 1436 N N . GLU A 1 180 ? 25.654 17.698 -10.720 1.00 84.31 180 GLU A N 1
ATOM 1437 C CA . GLU A 1 180 ? 25.345 16.930 -11.938 1.00 84.31 180 GLU A CA 1
ATOM 1438 C C . GLU A 1 180 ? 24.758 15.538 -11.632 1.00 84.31 180 GLU A C 1
ATOM 1440 O O . GLU A 1 180 ? 24.010 15.010 -12.444 1.00 84.31 180 GLU A O 1
ATOM 1445 N N . GLU A 1 181 ? 25.045 14.953 -10.464 1.00 80.62 181 GLU A N 1
ATOM 1446 C CA . GLU A 1 181 ? 24.453 13.678 -10.017 1.00 80.62 181 GLU A CA 1
ATOM 1447 C C . GLU A 1 181 ? 23.068 13.825 -9.356 1.00 80.62 181 GLU A C 1
ATOM 1449 O O . GLU A 1 181 ? 22.350 12.836 -9.186 1.00 80.62 181 GLU A O 1
ATOM 1454 N N . VAL A 1 182 ? 22.701 15.034 -8.920 1.00 75.69 182 VAL A N 1
ATOM 1455 C CA . VAL A 1 182 ? 21.452 15.308 -8.182 1.00 75.69 182 VAL A CA 1
ATOM 1456 C C . VAL A 1 182 ? 20.312 15.772 -9.100 1.00 75.69 182 VAL A C 1
ATOM 1458 O O . VAL A 1 182 ? 19.147 15.611 -8.723 1.00 75.69 182 VAL A O 1
ATOM 1461 N N . LEU A 1 183 ? 20.642 16.342 -10.263 1.00 68.06 183 LEU A N 1
ATOM 1462 C CA . LEU A 1 183 ? 19.712 16.804 -11.303 1.00 68.06 183 LEU A CA 1
ATOM 1463 C C . LEU A 1 183 ? 19.418 15.706 -12.333 1.00 68.06 183 LEU A C 1
ATOM 1465 O O . LEU A 1 183 ? 18.244 15.632 -12.760 1.00 68.06 183 LEU A O 1
#

Foldseek 3Di:
DWDDDQDDDDPPDDPVRSVVVRVVVVVVLVVVQVVVVVVVDGDDDDPIDDDDDPPPPPPVCVVVVVLVVVCCVCVVVVHQCLVVPSDPPDDPVNSLVSVVVSLVVVVVVVVVVQVVVFVVVVVVCVVVVHDDPGDGDDDDRDDDPCPVVLVVVLVVQLVVLVVCVVVVVDDPVVSVVSNVVSD

Secondary structure (DSSP, 8-state):
--PPPPPPPPTT--HHHHHHHHHHHHHHHHHHHHHHHTTT-----TT------------TTHHHHHHHHHHHHHHHTT--GGGTT--SS--HHHHHHHHHHHHHHHHHHHHHHHHHHHHHHHHHHHHTT---S-----PPPPP-TTHHHHHHHHHHHHHHHHHHHHTTSS-HHHHHHHHHHH-

Sequence (183 aa):
DITFPQLQRSPSETEAEYQERARKFLQDTAQDIAENISKGVLLHFEGTQVEFKEVSASAGGLKEVLQTIEKWLIEGAKGQPALLGFSEGYTETWATVSLHIFVSQLKNYQRLVERFLEYVYKLHLTLRGYDVSDVNVSFAEPPDFRVKEKEEVIKLRAESIATLLQAGVISAEEARKLLEEVL

Radius of gyration: 39.64 Å; chains: 1; bounding box: 81×59×108 Å